Protein AF-A0A1E8PX04-F1 (afdb_monomer_lite)

pLDDT: mean 77.08, std 11.36, range [38.62, 92.81]

Sequence (151 aa):
MRYTFPHKPDLYEAVQIDSISLLQSLIEESSANENRTLQDVITTFVRALEERTNDRDAVKCLLTAVIENQRQPDLFPRSESVLRLLRTFTYQHSQDALMRSEIANVDALPVEALCFVLCVTSFYIASLDDPQAPGVGAALSKLLGGTLWSM

Structure (mmCIF, N/CA/C/O backbone):
data_AF-A0A1E8PX04-F1
#
_entry.id   AF-A0A1E8PX04-F1
#
loop_
_atom_site.group_PDB
_atom_site.id
_atom_site.type_symbol
_atom_site.label_atom_id
_atom_site.label_alt_id
_atom_site.label_comp_id
_atom_site.label_asym_id
_atom_site.label_entity_id
_atom_site.label_seq_id
_atom_site.pdbx_PDB_ins_code
_atom_site.Cartn_x
_atom_site.Cartn_y
_atom_site.Cartn_z
_atom_site.occupancy
_atom_site.B_iso_or_equiv
_atom_site.auth_seq_id
_atom_site.auth_comp_id
_atom_site.auth_asym_id
_atom_site.auth_atom_id
_atom_site.pdbx_PDB_model_num
ATOM 1 N N . MET A 1 1 ? 16.561 11.720 -18.648 1.00 38.62 1 MET A N 1
ATOM 2 C CA . MET A 1 1 ? 17.615 10.749 -19.023 1.00 38.62 1 MET A CA 1
ATOM 3 C C . MET A 1 1 ? 16.901 9.560 -19.664 1.00 38.62 1 MET A C 1
ATOM 5 O O . MET A 1 1 ? 15.947 9.093 -19.063 1.00 38.62 1 MET A O 1
ATOM 9 N N . ARG A 1 2 ? 17.216 9.150 -20.903 1.00 47.28 2 ARG A N 1
ATOM 10 C CA . ARG A 1 2 ? 16.554 7.989 -21.537 1.00 47.28 2 ARG A CA 1
ATOM 11 C C . ARG A 1 2 ? 17.321 6.724 -21.156 1.00 47.28 2 ARG A C 1
ATOM 13 O O . ARG A 1 2 ? 18.433 6.534 -21.639 1.00 47.28 2 ARG A O 1
ATOM 20 N N . TYR A 1 3 ? 16.743 5.895 -20.294 1.00 60.06 3 TYR A N 1
ATOM 21 C CA . TYR A 1 3 ? 17.284 4.571 -19.997 1.00 60.06 3 TYR A CA 1
ATOM 22 C C . TYR A 1 3 ? 17.048 3.647 -21.197 1.00 60.06 3 TYR A C 1
ATOM 24 O O . TYR A 1 3 ? 15.960 3.632 -21.770 1.00 60.06 3 TYR A O 1
ATOM 32 N N . THR A 1 4 ? 18.084 2.919 -21.611 1.00 70.50 4 THR A N 1
ATOM 33 C CA . THR A 1 4 ? 17.984 1.879 -22.643 1.00 70.50 4 THR A CA 1
ATOM 34 C C . THR A 1 4 ? 18.330 0.558 -21.979 1.00 70.50 4 THR A C 1
ATOM 36 O O . THR A 1 4 ? 19.446 0.402 -21.490 1.00 70.50 4 THR A O 1
ATOM 39 N N . PHE A 1 5 ? 17.371 -0.364 -21.941 1.00 76.31 5 PHE A N 1
ATOM 40 C CA . PHE A 1 5 ? 17.550 -1.682 -21.340 1.00 76.31 5 PHE A CA 1
ATOM 41 C C . PHE A 1 5 ? 17.860 -2.706 -22.437 1.00 76.31 5 PHE A C 1
ATOM 43 O O . PHE A 1 5 ? 17.124 -2.758 -23.428 1.00 76.31 5 PHE A O 1
ATOM 50 N N . PRO A 1 6 ? 18.942 -3.492 -22.305 1.00 74.94 6 PRO A N 1
ATOM 51 C CA . PRO A 1 6 ? 19.336 -4.454 -23.327 1.00 74.94 6 PRO A CA 1
ATOM 52 C C . PRO A 1 6 ? 18.343 -5.617 -23.423 1.00 74.94 6 PRO A C 1
ATOM 54 O O . PRO A 1 6 ? 18.072 -6.092 -24.531 1.00 74.94 6 PRO A O 1
ATOM 57 N N . HIS A 1 7 ? 17.745 -6.036 -22.303 1.00 80.69 7 HIS A N 1
ATOM 58 C CA . HIS A 1 7 ? 16.718 -7.067 -22.268 1.00 80.69 7 HIS A CA 1
ATOM 59 C C . HIS A 1 7 ? 15.500 -6.652 -21.433 1.00 80.69 7 HIS A C 1
ATOM 61 O O . HIS A 1 7 ? 15.553 -5.818 -20.533 1.00 80.69 7 HIS A O 1
ATOM 67 N N . LYS A 1 8 ? 14.356 -7.263 -21.755 1.00 78.50 8 LYS A N 1
ATOM 68 C CA . LYS A 1 8 ? 13.076 -7.017 -21.081 1.00 78.50 8 LYS A CA 1
ATOM 69 C C . LYS A 1 8 ? 13.106 -7.303 -19.561 1.00 78.50 8 LYS A C 1
ATOM 71 O O . LYS A 1 8 ? 12.493 -6.525 -18.837 1.00 78.50 8 LYS A O 1
ATOM 76 N N . PRO A 1 9 ? 13.802 -8.346 -19.059 1.00 79.75 9 PRO A N 1
ATOM 77 C CA . PRO A 1 9 ? 13.965 -8.554 -17.618 1.00 79.75 9 PRO A CA 1
ATOM 78 C C . PRO A 1 9 ? 14.670 -7.390 -16.910 1.00 79.75 9 PRO A C 1
ATOM 80 O O . PRO A 1 9 ? 14.213 -6.987 -15.849 1.00 79.75 9 PRO A O 1
ATOM 83 N N . ASP A 1 10 ? 15.690 -6.790 -17.531 1.00 79.94 10 ASP A N 1
ATOM 84 C CA . ASP A 1 10 ? 16.450 -5.675 -16.940 1.00 79.94 10 ASP A CA 1
ATOM 85 C C . ASP A 1 10 ? 15.571 -4.429 -16.745 1.00 79.94 10 ASP A C 1
ATOM 87 O O . ASP A 1 10 ? 15.688 -3.709 -15.755 1.00 79.94 10 ASP A O 1
ATOM 91 N N . LEU A 1 11 ? 14.649 -4.185 -17.685 1.00 80.62 11 LEU A N 1
ATOM 92 C CA . LEU A 1 11 ? 13.632 -3.141 -17.547 1.00 80.62 11 LEU A CA 1
ATOM 93 C C . LEU A 1 11 ? 12.721 -3.420 -16.347 1.00 80.62 11 LEU A C 1
ATOM 95 O O . LEU A 1 11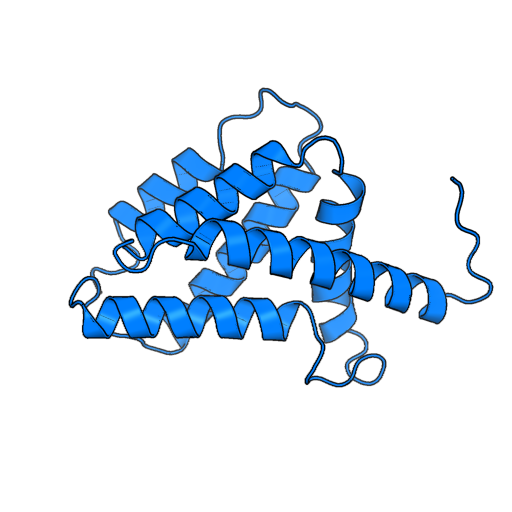 ? 12.421 -2.511 -15.580 1.00 80.62 11 LEU A O 1
ATOM 99 N N . TYR A 1 12 ? 12.254 -4.659 -16.196 1.00 77.94 12 TYR A N 1
ATOM 100 C CA . TYR A 1 12 ? 11.357 -5.018 -15.101 1.00 77.94 12 TYR A CA 1
ATOM 101 C C . TYR A 1 12 ? 12.038 -4.943 -13.741 1.00 77.94 12 TYR A C 1
ATOM 103 O O . TYR A 1 12 ? 11.410 -4.509 -12.779 1.00 77.94 12 TYR A O 1
ATOM 111 N N . GLU A 1 13 ? 13.314 -5.308 -13.667 1.00 79.38 13 GLU A N 1
ATOM 112 C CA . GLU A 1 13 ? 14.108 -5.162 -12.454 1.00 79.38 13 GLU A CA 1
ATOM 113 C C . GLU A 1 13 ? 14.263 -3.694 -12.055 1.00 79.38 13 GLU A C 1
ATOM 115 O O . GLU A 1 13 ? 13.976 -3.342 -10.912 1.00 79.38 13 GLU A O 1
ATOM 120 N N . ALA A 1 14 ? 14.596 -2.814 -13.002 1.00 79.81 14 ALA A N 1
ATOM 121 C CA . ALA A 1 14 ? 14.667 -1.378 -12.740 1.00 79.81 14 ALA A CA 1
ATOM 122 C C . ALA A 1 14 ? 13.314 -0.800 -12.289 1.00 79.81 14 ALA A C 1
ATOM 124 O O . ALA A 1 14 ? 13.239 -0.107 -11.278 1.00 79.81 14 ALA A O 1
ATOM 125 N N . VAL A 1 15 ? 12.226 -1.162 -12.981 1.00 80.44 15 VAL A N 1
ATOM 126 C CA . VAL A 1 15 ? 10.853 -0.779 -12.609 1.00 80.44 15 VAL A CA 1
ATOM 127 C C . VAL A 1 15 ? 10.515 -1.242 -11.191 1.00 80.44 15 VAL A C 1
ATOM 129 O O . VAL A 1 15 ? 9.885 -0.498 -10.439 1.00 80.44 15 VAL A O 1
ATOM 132 N N . GLN A 1 16 ? 10.929 -2.448 -10.803 1.00 80.06 16 GLN A N 1
ATOM 133 C CA . GLN A 1 16 ? 10.693 -2.986 -9.468 1.00 80.06 16 GLN A CA 1
ATOM 134 C C . GLN A 1 16 ? 11.488 -2.234 -8.399 1.00 80.06 16 GLN A C 1
ATOM 136 O O . GLN A 1 16 ? 10.910 -1.874 -7.376 1.00 80.06 16 GLN A O 1
ATOM 141 N N . ILE A 1 17 ? 12.771 -1.958 -8.638 1.00 82.44 17 ILE A N 1
ATOM 142 C CA . ILE A 1 17 ? 13.633 -1.204 -7.717 1.00 82.44 17 ILE A CA 1
ATOM 143 C C . ILE A 1 17 ? 13.068 0.199 -7.478 1.00 82.44 17 ILE A C 1
ATOM 145 O O . ILE A 1 17 ? 12.876 0.593 -6.325 1.00 82.44 17 ILE A O 1
ATOM 149 N N . ASP A 1 18 ? 12.724 0.917 -8.547 1.00 83.12 18 ASP A N 1
ATOM 150 C CA . ASP A 1 18 ? 12.163 2.267 -8.451 1.00 83.12 18 ASP A CA 1
ATOM 151 C C . ASP A 1 18 ? 10.814 2.255 -7.714 1.00 83.12 18 ASP A C 1
ATOM 153 O O . ASP A 1 18 ? 10.559 3.083 -6.837 1.00 83.12 18 ASP A O 1
ATOM 157 N N . SER A 1 19 ? 9.972 1.254 -7.995 1.00 83.94 19 SER A N 1
ATOM 158 C CA . SER A 1 19 ? 8.682 1.071 -7.319 1.00 83.94 19 SER A CA 1
ATOM 159 C C . SER A 1 19 ? 8.838 0.762 -5.829 1.00 83.94 19 SER A C 1
ATOM 161 O O . SER A 1 19 ? 8.064 1.262 -5.014 1.00 83.94 19 SER A O 1
ATOM 163 N N . ILE A 1 20 ? 9.828 -0.055 -5.453 1.00 86.94 20 ILE A N 1
ATOM 164 C CA . ILE A 1 20 ? 10.138 -0.351 -4.049 1.00 86.94 20 ILE A CA 1
ATOM 165 C C . ILE A 1 20 ? 10.614 0.917 -3.348 1.00 86.94 20 ILE A C 1
ATOM 167 O O . ILE A 1 20 ? 10.119 1.214 -2.265 1.00 86.94 20 ILE A O 1
ATOM 171 N N . SER A 1 21 ? 11.516 1.683 -3.967 1.00 86.94 21 SER A N 1
ATOM 172 C CA . SER A 1 21 ? 12.032 2.930 -3.394 1.00 86.94 21 SER A CA 1
ATOM 173 C C . SER A 1 21 ? 10.918 3.958 -3.169 1.00 86.94 21 SER A C 1
ATOM 175 O O . SER A 1 21 ? 10.800 4.525 -2.079 1.00 86.94 21 SER A O 1
ATOM 177 N N . LEU A 1 22 ? 10.040 4.138 -4.162 1.00 86.25 22 LEU A N 1
ATOM 178 C CA . LEU A 1 22 ? 8.850 4.975 -4.033 1.00 86.25 22 LEU A CA 1
ATOM 179 C C . LEU A 1 22 ? 7.969 4.499 -2.872 1.00 86.25 22 LEU A C 1
ATOM 181 O O . LEU A 1 22 ? 7.614 5.295 -2.002 1.00 86.25 22 LEU A O 1
ATOM 185 N N . LEU A 1 23 ? 7.642 3.205 -2.837 1.00 87.81 23 LEU A N 1
ATOM 186 C CA . LEU A 1 23 ? 6.752 2.645 -1.827 1.00 87.81 23 LEU A CA 1
ATOM 187 C C . LEU A 1 23 ? 7.335 2.754 -0.413 1.00 87.81 23 LEU A C 1
ATOM 189 O O . LEU A 1 23 ? 6.611 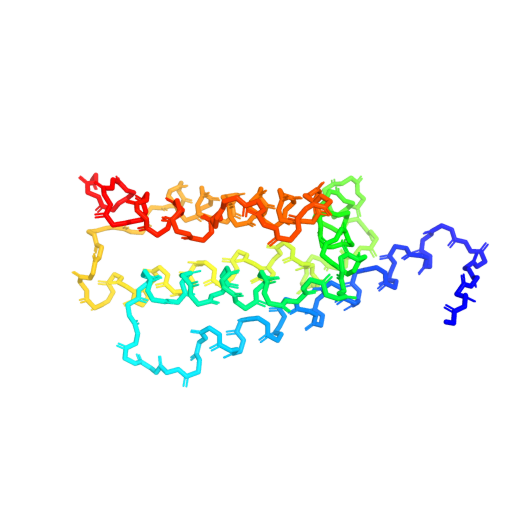3.120 0.507 1.00 87.81 23 LEU A O 1
ATOM 193 N N . GLN A 1 24 ? 8.631 2.496 -0.236 1.00 90.94 24 GLN A N 1
ATOM 194 C CA . GLN A 1 24 ? 9.328 2.673 1.041 1.00 90.94 24 GLN A CA 1
ATOM 195 C C . GLN A 1 24 ? 9.217 4.111 1.539 1.00 90.94 24 GLN A C 1
ATOM 197 O O . GLN A 1 24 ? 8.888 4.329 2.700 1.00 90.94 24 GLN A O 1
ATOM 202 N N . SER A 1 25 ? 9.417 5.084 0.652 1.00 91.44 25 SER A N 1
ATOM 203 C CA . SER A 1 25 ? 9.330 6.493 1.017 1.00 91.44 25 SER A CA 1
ATOM 204 C C . SER A 1 25 ? 7.907 6.915 1.413 1.00 91.44 25 SER A C 1
ATOM 206 O O . SER A 1 25 ? 7.734 7.650 2.382 1.00 91.44 25 SER A O 1
ATOM 208 N N . LEU A 1 26 ? 6.880 6.404 0.724 1.00 90.38 26 LEU A N 1
ATOM 209 C CA . LEU A 1 26 ? 5.476 6.633 1.095 1.00 90.38 26 LEU A CA 1
ATOM 210 C C . LEU A 1 26 ? 5.122 5.982 2.442 1.00 90.38 26 LEU A C 1
ATOM 212 O O . LEU A 1 26 ? 4.394 6.562 3.252 1.00 90.38 26 LEU A O 1
ATOM 216 N N . ILE A 1 27 ? 5.634 4.774 2.695 1.00 92.31 27 ILE A N 1
ATOM 217 C CA . ILE A 1 27 ? 5.454 4.066 3.968 1.00 92.31 27 ILE A CA 1
ATOM 218 C C . ILE A 1 27 ? 6.115 4.845 5.105 1.00 92.31 27 ILE A C 1
ATOM 220 O O . ILE A 1 27 ? 5.485 5.049 6.139 1.00 92.31 27 ILE A O 1
ATOM 224 N N . GLU A 1 28 ? 7.349 5.305 4.915 1.00 92.81 28 GLU A N 1
ATOM 225 C CA . GLU A 1 28 ? 8.086 6.083 5.911 1.00 92.81 28 GLU A CA 1
ATOM 226 C C . GLU A 1 28 ? 7.335 7.369 6.273 1.00 92.81 28 GLU A C 1
ATOM 228 O O . GLU A 1 28 ? 7.072 7.623 7.447 1.00 92.81 28 GLU A O 1
ATOM 233 N N . GLU A 1 29 ? 6.890 8.132 5.272 1.00 92.44 29 GLU A N 1
ATOM 234 C CA . GLU A 1 29 ? 6.142 9.372 5.488 1.00 92.44 29 GLU A CA 1
ATOM 235 C C . GLU A 1 29 ? 4.806 9.133 6.210 1.00 92.44 29 GLU A C 1
ATOM 237 O O . GLU A 1 29 ? 4.454 9.839 7.161 1.00 92.44 29 GLU A O 1
ATOM 242 N N . SER A 1 30 ? 4.056 8.114 5.786 1.00 91.75 30 SER A N 1
ATOM 243 C CA . SER A 1 30 ? 2.757 7.790 6.386 1.00 91.75 30 SER A CA 1
ATOM 244 C C . SER A 1 30 ? 2.871 7.231 7.808 1.00 91.75 30 SER A C 1
ATOM 246 O O . SER A 1 30 ? 1.961 7.460 8.613 1.00 91.75 30 SER A O 1
ATOM 248 N N . SER A 1 31 ? 3.999 6.588 8.132 1.00 90.56 31 SER A N 1
ATOM 249 C CA . SER A 1 31 ? 4.266 5.920 9.416 1.00 90.56 31 SER A CA 1
ATOM 250 C C . SER A 1 31 ? 5.099 6.757 10.396 1.00 90.56 31 SER A C 1
ATOM 252 O O . SER A 1 31 ? 5.356 6.306 11.507 1.00 90.56 31 SER A O 1
ATOM 254 N N . ALA A 1 32 ? 5.504 7.979 10.033 1.00 88.69 32 ALA A N 1
ATOM 255 C CA . ALA A 1 32 ? 6.436 8.800 10.815 1.00 88.69 32 ALA A CA 1
ATOM 256 C C . ALA A 1 32 ? 5.960 9.187 12.235 1.00 88.69 32 ALA A C 1
ATOM 258 O O . ALA A 1 32 ? 6.754 9.679 13.032 1.00 88.69 32 ALA A O 1
ATOM 259 N N . ASN A 1 33 ? 4.674 9.011 12.561 1.00 82.31 33 ASN A N 1
ATOM 260 C CA . ASN A 1 33 ? 4.107 9.340 13.872 1.00 82.31 33 ASN A CA 1
ATOM 261 C C . ASN A 1 33 ? 3.442 8.115 14.512 1.00 82.31 33 ASN A C 1
ATOM 263 O O . ASN A 1 33 ? 2.442 7.616 13.997 1.00 82.31 33 ASN A O 1
ATOM 267 N N . GLU A 1 34 ? 3.926 7.718 15.690 1.00 73.69 34 GLU A N 1
ATOM 268 C CA . GLU A 1 34 ? 3.491 6.509 16.412 1.00 73.69 34 GLU A CA 1
ATOM 269 C C . GLU A 1 34 ? 2.024 6.552 16.893 1.00 73.69 34 GLU A C 1
ATOM 271 O O . GLU A 1 34 ? 1.392 5.512 17.054 1.00 73.69 34 GLU A O 1
ATOM 276 N N . ASN A 1 35 ? 1.437 7.742 17.068 1.00 77.44 35 ASN A N 1
ATOM 277 C CA . ASN A 1 35 ? 0.067 7.920 17.585 1.00 77.44 35 ASN A CA 1
ATOM 278 C C . ASN A 1 35 ? -1.009 8.088 16.496 1.00 77.44 35 ASN A C 1
ATOM 280 O O . ASN A 1 35 ? -2.100 8.582 16.779 1.00 77.44 35 ASN A O 1
ATOM 284 N N . ARG A 1 36 ? -0.710 7.740 15.243 1.00 84.88 36 ARG A N 1
ATOM 285 C CA . ARG A 1 36 ? -1.670 7.858 14.137 1.00 84.88 36 ARG A CA 1
ATOM 286 C C . ARG A 1 36 ? -2.634 6.691 14.083 1.00 84.88 36 ARG A C 1
ATOM 288 O O . ARG A 1 36 ? -2.197 5.548 14.181 1.00 84.88 36 ARG A O 1
ATOM 295 N N . THR A 1 37 ? -3.906 6.989 13.827 1.00 89.31 37 THR A N 1
ATOM 296 C CA . THR A 1 37 ? -4.896 5.955 13.517 1.00 89.31 37 THR A CA 1
ATOM 297 C C . THR A 1 37 ? -4.599 5.307 12.165 1.00 89.31 37 THR A C 1
ATOM 299 O O . THR A 1 37 ? -3.921 5.892 11.314 1.00 89.31 37 THR A O 1
ATOM 302 N N . LEU A 1 38 ? -5.150 4.122 11.913 1.00 88.56 38 LEU A N 1
ATOM 303 C CA . LEU A 1 38 ? -5.079 3.474 10.603 1.00 88.56 38 LEU A CA 1
ATOM 304 C C . LEU A 1 38 ? -5.621 4.380 9.496 1.00 88.56 38 LEU A C 1
ATOM 306 O O . LEU A 1 38 ? -5.048 4.461 8.410 1.00 88.56 38 LEU A O 1
ATOM 310 N N . GLN A 1 39 ? -6.694 5.121 9.781 1.00 86.81 39 GLN A N 1
ATOM 311 C CA . GLN A 1 39 ? -7.239 6.097 8.845 1.00 86.81 39 GLN A CA 1
ATOM 312 C C . GLN A 1 39 ? -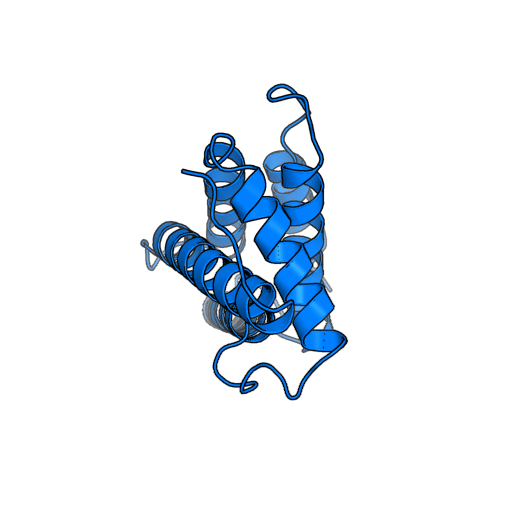6.226 7.208 8.526 1.00 86.81 39 GLN A C 1
ATOM 314 O O . GLN A 1 39 ? -6.091 7.573 7.356 1.00 86.81 39 GLN A O 1
ATOM 319 N N . ASP A 1 40 ? -5.496 7.721 9.520 1.00 89.06 40 ASP A N 1
ATOM 320 C CA . ASP A 1 40 ? -4.479 8.763 9.320 1.00 89.06 40 ASP A CA 1
ATOM 321 C C . ASP A 1 40 ? -3.304 8.263 8.481 1.00 89.06 40 ASP A C 1
ATOM 323 O O . ASP A 1 40 ? -2.836 8.972 7.583 1.00 89.06 40 ASP A O 1
ATOM 327 N N . VAL A 1 41 ? -2.839 7.040 8.757 1.00 91.69 41 VAL A N 1
ATOM 328 C CA . VAL A 1 41 ? -1.758 6.388 8.008 1.00 91.69 41 VAL A CA 1
ATOM 329 C C . VAL A 1 41 ? -2.157 6.255 6.542 1.00 91.69 41 VAL A C 1
ATOM 331 O O . VAL A 1 41 ? -1.456 6.763 5.666 1.00 91.69 41 VAL A O 1
ATOM 334 N N . ILE A 1 42 ? -3.318 5.657 6.261 1.00 89.50 42 ILE A N 1
ATOM 335 C CA . ILE A 1 42 ? -3.769 5.438 4.883 1.00 89.50 42 ILE A CA 1
ATOM 336 C C . ILE A 1 42 ? -4.078 6.757 4.163 1.00 89.50 42 ILE A C 1
ATOM 338 O O . ILE A 1 42 ? -3.706 6.931 3.002 1.00 89.50 42 ILE A O 1
ATOM 342 N N . THR A 1 43 ? -4.711 7.718 4.842 1.00 86.88 43 THR A N 1
ATOM 343 C CA . THR A 1 43 ? -5.006 9.030 4.245 1.00 86.88 43 THR A CA 1
ATOM 344 C C . THR A 1 43 ? -3.714 9.781 3.916 1.00 86.88 43 THR A C 1
ATOM 346 O O . THR A 1 43 ? -3.608 10.379 2.846 1.00 86.88 43 THR A O 1
ATOM 349 N N . THR A 1 44 ? -2.702 9.714 4.788 1.00 90.00 44 THR A N 1
ATOM 350 C CA . THR A 1 44 ? -1.393 10.330 4.518 1.00 90.00 44 THR A CA 1
ATOM 351 C C . THR A 1 44 ? -0.676 9.633 3.376 1.00 90.00 44 THR A C 1
ATOM 353 O O . THR A 1 44 ? -0.143 10.318 2.513 1.00 90.00 44 THR A O 1
ATOM 356 N N . PHE A 1 45 ? -0.694 8.299 3.340 1.00 89.75 45 PHE A N 1
ATOM 357 C CA . PHE A 1 45 ? -0.095 7.525 2.255 1.00 89.75 45 PHE A CA 1
ATOM 358 C C . PHE A 1 45 ? -0.640 7.966 0.892 1.00 89.75 45 PHE A C 1
ATOM 360 O O . PHE A 1 45 ? 0.126 8.258 -0.024 1.00 89.75 45 PHE A O 1
ATOM 367 N N . VAL A 1 46 ? -1.968 8.061 0.760 1.00 85.69 46 VAL A N 1
ATOM 368 C CA . VAL A 1 46 ? -2.591 8.456 -0.509 1.00 85.69 46 VAL A CA 1
ATOM 369 C C . VAL A 1 46 ? -2.329 9.919 -0.839 1.00 85.69 46 VAL A C 1
ATOM 371 O O . VAL A 1 46 ? -2.043 10.222 -1.991 1.00 85.69 46 VAL A O 1
ATOM 374 N N . ARG A 1 47 ? -2.347 10.821 0.147 1.00 86.00 47 ARG A N 1
ATOM 375 C CA . ARG A 1 47 ? -1.998 12.227 -0.085 1.00 86.00 47 ARG A CA 1
ATOM 376 C C . ARG A 1 47 ? -0.552 12.380 -0.567 1.00 86.00 47 ARG A C 1
ATOM 378 O O . ARG A 1 47 ? -0.314 13.067 -1.551 1.00 86.00 47 ARG A O 1
ATOM 385 N N . ALA A 1 48 ? 0.397 11.707 0.082 1.00 86.56 48 ALA A N 1
ATOM 386 C CA . ALA A 1 48 ? 1.803 11.716 -0.320 1.00 86.56 48 ALA A CA 1
ATOM 387 C C . ALA A 1 48 ? 1.980 11.180 -1.750 1.00 86.56 48 ALA A C 1
ATOM 389 O O . ALA A 1 48 ? 2.777 11.696 -2.531 1.00 86.56 48 ALA A O 1
ATOM 390 N N . LEU A 1 49 ? 1.189 10.170 -2.121 1.00 83.94 49 LEU A N 1
ATOM 391 C CA . LEU A 1 49 ? 1.157 9.639 -3.478 1.00 83.94 49 LEU A CA 1
ATOM 392 C C . LEU A 1 49 ? 0.575 10.639 -4.493 1.00 83.94 49 LEU A C 1
ATOM 394 O O . LEU A 1 49 ? 1.131 10.785 -5.580 1.00 83.94 49 LEU A O 1
ATOM 398 N N . GLU A 1 50 ? -0.506 11.341 -4.147 1.00 80.38 50 GLU A N 1
ATOM 399 C CA . GLU A 1 50 ? -1.082 12.423 -4.962 1.00 80.38 50 GLU A CA 1
ATOM 400 C C . GLU A 1 50 ? -0.090 13.590 -5.134 1.00 80.38 50 GLU A C 1
ATOM 402 O O . GLU A 1 50 ? 0.008 14.162 -6.213 1.00 80.38 50 GLU A O 1
ATOM 407 N N . GLU A 1 51 ? 0.711 13.912 -4.117 1.00 80.88 51 GLU A N 1
ATOM 408 C CA . GLU A 1 51 ? 1.738 14.964 -4.183 1.00 80.88 51 GLU A CA 1
ATOM 409 C C . GLU A 1 51 ? 2.935 14.580 -5.077 1.00 80.88 51 GLU A C 1
ATOM 411 O O . GLU A 1 51 ? 3.639 15.448 -5.603 1.00 80.88 51 GLU A O 1
ATOM 416 N N . ARG A 1 52 ? 3.139 13.281 -5.341 1.00 78.25 52 ARG A N 1
ATOM 417 C CA . ARG A 1 52 ? 4.190 12.765 -6.239 1.00 78.25 52 ARG A CA 1
ATOM 418 C C . ARG A 1 52 ? 3.837 12.880 -7.726 1.00 78.25 52 ARG A C 1
ATOM 420 O O . ARG A 1 52 ? 4.499 12.265 -8.554 1.00 78.25 52 ARG A O 1
ATOM 427 N N . THR A 1 53 ? 2.859 13.704 -8.113 1.00 58.62 53 THR A N 1
ATOM 428 C CA . THR A 1 53 ? 2.391 13.871 -9.507 1.00 58.62 53 THR A CA 1
ATOM 429 C C . THR A 1 53 ? 3.460 14.246 -10.540 1.00 58.62 53 THR A C 1
ATOM 431 O O . THR A 1 53 ? 3.237 14.034 -11.730 1.00 58.62 53 THR A O 1
ATOM 434 N N . ASN A 1 54 ? 4.625 14.764 -10.135 1.00 56.06 54 ASN A N 1
ATOM 435 C CA . ASN A 1 54 ? 5.750 14.978 -11.059 1.00 56.06 54 ASN A CA 1
ATOM 436 C C . ASN A 1 54 ? 6.476 13.679 -11.456 1.00 56.06 54 ASN A C 1
ATOM 438 O O . ASN A 1 54 ? 7.278 13.697 -12.384 1.00 56.06 54 ASN A O 1
ATOM 442 N N . ASP A 1 55 ? 6.168 12.566 -10.789 1.00 63.50 55 ASP A N 1
ATOM 443 C CA . ASP A 1 55 ? 6.714 11.232 -11.027 1.00 63.50 55 ASP A CA 1
ATOM 444 C C . ASP A 1 55 ? 5.592 10.229 -11.369 1.00 63.50 55 ASP A C 1
ATOM 446 O O . ASP A 1 55 ? 5.514 9.108 -10.863 1.00 63.50 55 ASP A O 1
ATOM 450 N N . ARG A 1 56 ? 4.659 10.658 -12.237 1.00 64.88 56 ARG A N 1
ATOM 451 C CA . ARG A 1 56 ? 3.568 9.807 -12.759 1.00 64.88 56 ARG A CA 1
ATOM 452 C C . ARG A 1 56 ? 4.087 8.499 -13.356 1.00 64.88 56 ARG A C 1
ATOM 454 O O . ARG A 1 56 ? 3.380 7.494 -13.310 1.00 64.88 56 ARG A O 1
ATOM 461 N N . ASP A 1 57 ? 5.299 8.510 -13.902 1.00 67.38 57 ASP A N 1
ATOM 462 C CA . ASP A 1 57 ? 5.934 7.320 -14.455 1.00 67.38 57 ASP A CA 1
ATOM 463 C C . ASP A 1 57 ? 6.318 6.329 -13.346 1.00 67.38 57 ASP A C 1
ATOM 465 O O . ASP A 1 57 ? 5.972 5.155 -13.475 1.00 67.38 57 ASP A O 1
ATOM 469 N N . ALA A 1 58 ? 6.887 6.765 -12.212 1.00 66.94 58 ALA A N 1
ATOM 470 C CA . ALA A 1 58 ? 7.132 5.866 -11.078 1.00 66.94 58 ALA A CA 1
ATOM 471 C C . ALA A 1 58 ? 5.838 5.301 -10.467 1.00 66.94 58 ALA A C 1
ATOM 473 O O . ALA A 1 58 ? 5.787 4.129 -10.087 1.00 66.94 58 ALA A O 1
ATOM 474 N N . VAL A 1 59 ? 4.749 6.078 -10.426 1.00 68.44 59 VAL A N 1
ATOM 475 C CA . VAL A 1 59 ? 3.451 5.563 -9.947 1.00 68.44 59 VAL A CA 1
ATOM 476 C C . VAL A 1 59 ? 2.876 4.508 -10.910 1.00 68.44 59 VAL A C 1
ATOM 478 O O . VAL A 1 59 ? 2.336 3.491 -10.470 1.00 68.44 59 VAL A O 1
ATOM 481 N N . LYS A 1 60 ? 3.037 4.681 -12.230 1.00 70.31 60 LYS A N 1
ATOM 482 C CA . LYS A 1 60 ? 2.670 3.661 -13.237 1.00 70.31 60 LYS A CA 1
ATOM 483 C C . LYS A 1 60 ? 3.558 2.412 -13.145 1.00 70.31 60 LYS A C 1
ATOM 485 O O . LYS A 1 60 ? 3.075 1.289 -13.338 1.00 70.31 60 LYS A O 1
ATOM 490 N N . CYS A 1 61 ? 4.837 2.595 -12.821 1.00 70.25 61 CYS A N 1
ATOM 491 C CA . CYS A 1 61 ? 5.785 1.516 -12.555 1.00 70.25 61 CYS A CA 1
ATOM 492 C C . CYS A 1 61 ? 5.336 0.647 -11.373 1.00 70.25 61 CYS A C 1
ATOM 494 O O . CYS A 1 61 ? 5.408 -0.576 -11.478 1.00 70.25 61 CYS A O 1
ATOM 496 N N . LEU A 1 62 ? 4.757 1.242 -10.322 1.00 71.75 62 LEU A N 1
ATOM 497 C CA . LEU A 1 62 ? 4.273 0.516 -9.143 1.00 71.75 62 LEU A CA 1
ATOM 498 C C . LEU A 1 62 ? 3.218 -0.547 -9.492 1.00 71.75 62 LEU A C 1
ATOM 500 O O . LEU A 1 62 ? 3.331 -1.698 -9.065 1.00 71.75 62 LEU A O 1
ATOM 504 N N . LEU A 1 63 ? 2.217 -0.202 -10.315 1.00 73.06 63 LEU A N 1
ATOM 505 C CA . LEU A 1 63 ? 1.225 -1.183 -10.772 1.00 73.06 63 LEU A CA 1
ATOM 506 C C . LEU A 1 63 ? 1.871 -2.252 -11.657 1.00 73.06 63 LEU A C 1
ATOM 508 O O . LEU A 1 63 ? 1.573 -3.439 -11.510 1.00 73.06 63 LEU A O 1
ATOM 512 N N . THR A 1 64 ? 2.739 -1.832 -12.577 1.00 73.12 64 THR A N 1
ATOM 513 C CA . THR A 1 64 ? 3.446 -2.757 -13.469 1.00 73.12 64 THR A CA 1
ATOM 514 C C . THR A 1 64 ? 4.225 -3.780 -12.646 1.00 73.12 64 THR A C 1
ATOM 516 O O . THR A 1 64 ? 4.086 -4.975 -12.879 1.00 73.12 64 THR A O 1
ATOM 519 N N . ALA A 1 65 ? 4.936 -3.348 -11.604 1.00 74.50 65 ALA A N 1
ATOM 520 C CA . ALA A 1 65 ? 5.644 -4.232 -10.688 1.00 74.50 65 ALA A CA 1
ATOM 521 C C . ALA A 1 65 ? 4.699 -5.183 -9.931 1.00 74.50 65 ALA A C 1
ATOM 523 O O . ALA A 1 65 ? 5.031 -6.352 -9.740 1.00 74.50 65 ALA A O 1
ATOM 524 N N . VAL A 1 66 ? 3.508 -4.737 -9.514 1.00 75.44 66 VAL A N 1
ATOM 525 C CA . VAL A 1 66 ? 2.508 -5.616 -8.872 1.00 75.44 66 VAL A CA 1
ATOM 526 C C . VAL A 1 66 ? 2.001 -6.694 -9.837 1.00 75.44 66 VAL A C 1
ATOM 528 O O . VAL A 1 66 ? 1.952 -7.867 -9.463 1.00 75.44 66 VAL A O 1
ATOM 531 N N . ILE A 1 67 ? 1.657 -6.325 -11.074 1.00 76.31 67 ILE A N 1
ATOM 532 C CA . ILE A 1 67 ? 1.158 -7.260 -12.097 1.00 76.31 67 ILE A CA 1
ATOM 533 C C . ILE A 1 67 ? 2.258 -8.240 -12.517 1.00 76.31 67 ILE A C 1
ATOM 535 O O . ILE A 1 67 ? 2.022 -9.447 -12.593 1.00 76.31 67 ILE A O 1
ATOM 539 N N . GLU A 1 68 ? 3.470 -7.747 -12.765 1.00 75.50 68 GLU A N 1
ATOM 540 C CA . GLU A 1 68 ? 4.582 -8.582 -13.220 1.00 75.50 68 GLU A CA 1
ATOM 541 C C . GLU A 1 68 ? 5.076 -9.527 -12.112 1.00 75.50 68 GLU A C 1
ATOM 543 O O . GLU A 1 68 ? 5.386 -10.680 -12.408 1.00 75.50 68 GLU A O 1
ATOM 548 N N . ASN A 1 69 ? 5.010 -9.136 -10.829 1.00 73.25 69 ASN A N 1
ATOM 549 C CA . ASN A 1 69 ? 5.250 -10.059 -9.706 1.00 73.25 69 ASN A CA 1
ATOM 550 C C . ASN A 1 69 ? 4.272 -11.249 -9.691 1.00 73.25 69 ASN A C 1
ATOM 552 O O . ASN A 1 69 ? 4.631 -12.335 -9.234 1.00 73.25 69 ASN A O 1
ATOM 556 N N . GLN A 1 70 ? 3.036 -11.072 -10.174 1.00 74.19 70 GLN A N 1
ATOM 557 C CA . GLN A 1 70 ? 2.090 -12.184 -10.323 1.00 74.19 70 GLN A CA 1
ATOM 558 C C . GLN A 1 70 ? 2.363 -13.010 -11.582 1.00 74.19 70 GLN A C 1
ATOM 560 O O . GLN A 1 70 ? 2.222 -14.232 -11.561 1.00 74.19 70 GLN A O 1
ATOM 565 N N . ARG A 1 71 ? 2.739 -12.350 -12.683 1.00 78.31 71 ARG A N 1
ATOM 566 C CA . ARG A 1 71 ? 2.961 -12.996 -13.981 1.00 78.31 71 ARG A CA 1
ATOM 567 C C . ARG A 1 71 ? 4.242 -13.826 -14.015 1.00 78.31 71 ARG A C 1
ATOM 569 O O . ARG A 1 71 ? 4.274 -14.867 -14.669 1.00 78.31 71 ARG A O 1
ATOM 576 N N . GLN A 1 72 ? 5.293 -13.354 -13.356 1.00 74.44 72 GLN A N 1
ATOM 577 C CA . GLN A 1 72 ? 6.625 -13.949 -13.384 1.00 74.44 72 GLN A CA 1
ATOM 578 C C . GLN A 1 72 ? 7.194 -14.032 -11.959 1.00 74.44 72 GLN A C 1
ATOM 580 O O . GLN A 1 72 ? 8.132 -13.312 -11.621 1.00 74.44 72 GLN A O 1
ATOM 585 N N . PRO A 1 73 ? 6.647 -14.920 -11.109 1.00 68.62 73 PRO A N 1
ATOM 586 C CA . PRO A 1 73 ? 7.028 -15.012 -9.699 1.00 68.62 73 PRO A CA 1
ATOM 587 C C . PRO A 1 73 ? 8.488 -15.441 -9.473 1.00 68.62 73 PRO A C 1
ATOM 589 O O . PRO A 1 73 ? 8.983 -15.291 -8.361 1.00 68.62 73 PRO A O 1
ATOM 592 N N . ASP A 1 74 ? 9.158 -15.969 -10.502 1.00 70.75 74 ASP A N 1
ATOM 593 C CA . ASP A 1 74 ? 10.559 -16.406 -10.452 1.00 70.75 74 ASP A CA 1
ATOM 594 C C . ASP A 1 74 ? 11.555 -15.277 -10.767 1.00 70.75 74 ASP A C 1
ATOM 596 O O . ASP A 1 74 ? 12.737 -15.410 -10.460 1.00 70.75 74 ASP A O 1
ATOM 600 N N . LEU A 1 75 ? 11.101 -14.172 -11.381 1.00 65.38 75 LEU A N 1
ATOM 601 C CA . LEU A 1 75 ? 11.970 -13.030 -11.704 1.00 65.38 75 LEU A CA 1
ATOM 602 C C . LEU A 1 75 ? 12.376 -12.238 -10.463 1.00 65.38 75 LEU A C 1
ATOM 604 O O . LEU A 1 75 ? 13.419 -11.594 -10.466 1.00 65.38 75 LEU A O 1
ATOM 608 N N . PHE A 1 76 ? 11.569 -12.302 -9.406 1.00 64.56 76 PHE A N 1
ATOM 609 C CA . PHE A 1 76 ? 11.811 -11.565 -8.179 1.00 64.56 76 PHE A CA 1
ATOM 610 C C . PHE A 1 76 ? 11.717 -12.509 -6.991 1.00 64.56 76 PHE A C 1
ATOM 612 O O . PHE A 1 76 ? 10.679 -13.156 -6.805 1.00 64.56 76 PHE A O 1
ATOM 619 N N . PRO A 1 77 ? 12.754 -12.583 -6.138 1.00 63.88 77 PRO A N 1
ATOM 620 C CA . PRO A 1 77 ? 12.634 -13.261 -4.862 1.00 63.88 77 PRO A CA 1
ATOM 621 C C . PRO A 1 77 ? 11.399 -12.713 -4.154 1.00 63.88 77 PRO A C 1
ATOM 623 O O . PRO A 1 77 ? 11.273 -11.504 -3.957 1.00 63.88 77 PRO A O 1
ATOM 626 N N . ARG A 1 78 ? 10.463 -13.587 -3.758 1.00 58.41 78 ARG A N 1
ATOM 627 C CA . ARG A 1 78 ? 9.209 -13.142 -3.125 1.00 58.41 78 ARG A CA 1
ATOM 628 C C . ARG A 1 78 ? 9.456 -12.181 -1.957 1.00 58.41 78 ARG A C 1
ATOM 630 O O . ARG A 1 78 ? 8.565 -11.382 -1.675 1.00 58.41 78 ARG A O 1
ATOM 637 N N . SER A 1 79 ? 10.608 -12.292 -1.281 1.00 53.97 79 SER A N 1
ATOM 638 C CA . SER A 1 79 ? 11.085 -11.442 -0.181 1.00 53.97 79 SER A CA 1
ATOM 639 C C . SER A 1 79 ? 11.247 -9.962 -0.535 1.00 53.97 79 SER A C 1
ATOM 641 O O . SER A 1 79 ? 11.143 -9.144 0.370 1.00 53.97 79 SER A O 1
ATOM 643 N N . GLU A 1 80 ? 11.420 -9.618 -1.810 1.00 68.00 80 GLU A N 1
ATOM 644 C CA . GLU A 1 80 ? 11.762 -8.268 -2.286 1.00 68.00 80 GLU A CA 1
ATOM 645 C C . GLU A 1 80 ? 10.758 -7.773 -3.342 1.00 68.00 80 GLU A C 1
ATOM 647 O O . GLU A 1 80 ? 11.100 -7.097 -4.307 1.00 68.00 80 GLU A O 1
ATOM 652 N N . SER A 1 81 ? 9.484 -8.145 -3.193 1.00 77.31 81 SER A N 1
ATOM 653 C CA . SER A 1 81 ? 8.422 -7.688 -4.096 1.00 77.31 81 SER A CA 1
ATOM 654 C C . SER A 1 81 ? 7.664 -6.486 -3.544 1.00 77.31 81 SER A C 1
ATOM 656 O O . SER A 1 81 ? 7.341 -6.436 -2.355 1.00 77.31 81 SER A O 1
ATOM 658 N N . VAL A 1 82 ? 7.296 -5.557 -4.435 1.00 82.00 82 VAL A N 1
ATOM 659 C CA . VAL A 1 82 ? 6.415 -4.408 -4.140 1.00 82.00 82 VAL A CA 1
ATOM 660 C C . VAL A 1 82 ? 5.136 -4.874 -3.445 1.00 82.00 82 VAL A C 1
ATOM 662 O O . VAL A 1 82 ? 4.725 -4.311 -2.433 1.00 82.00 82 VAL A O 1
ATOM 665 N N . LEU A 1 83 ? 4.541 -5.964 -3.941 1.00 82.69 83 LEU A N 1
ATOM 666 C CA . LEU A 1 83 ? 3.320 -6.528 -3.375 1.00 82.69 83 LEU A CA 1
ATOM 667 C C . LEU A 1 83 ? 3.530 -7.074 -1.956 1.00 82.69 83 LEU A C 1
ATOM 669 O O . LEU A 1 83 ? 2.653 -6.914 -1.111 1.00 82.69 83 LEU A O 1
ATOM 673 N N . ARG A 1 84 ? 4.681 -7.699 -1.660 1.00 84.75 84 ARG A N 1
ATOM 674 C CA . ARG A 1 84 ? 4.996 -8.106 -0.283 1.00 84.75 84 ARG A CA 1
ATOM 675 C C . ARG A 1 84 ? 5.139 -6.886 0.618 1.00 84.75 84 ARG A C 1
ATOM 677 O O . ARG A 1 84 ? 4.568 -6.902 1.699 1.00 84.75 84 ARG A O 1
ATOM 684 N N . LEU A 1 85 ? 5.877 -5.860 0.190 1.00 88.38 85 LEU A N 1
ATOM 685 C CA . LEU A 1 85 ? 6.083 -4.654 0.993 1.00 88.38 85 LEU A CA 1
ATOM 686 C C . LEU A 1 85 ? 4.741 -3.991 1.338 1.00 88.38 85 LEU A C 1
ATOM 688 O O . LEU A 1 85 ? 4.489 -3.688 2.501 1.00 88.38 85 LEU A O 1
ATOM 692 N N . LEU A 1 86 ? 3.849 -3.864 0.350 1.00 88.06 86 LEU A N 1
ATOM 693 C CA . LEU A 1 86 ? 2.519 -3.294 0.548 1.00 88.06 86 LEU A CA 1
ATOM 694 C C . LEU A 1 86 ? 1.648 -4.155 1.474 1.00 88.06 86 LEU A C 1
ATOM 696 O O . LEU A 1 86 ? 0.989 -3.610 2.354 1.00 88.06 86 LEU A O 1
ATOM 700 N N . ARG A 1 87 ? 1.674 -5.488 1.326 1.00 89.06 87 ARG A N 1
ATOM 701 C CA . ARG A 1 87 ? 0.963 -6.409 2.230 1.00 89.06 87 ARG A CA 1
ATOM 702 C C . ARG A 1 87 ? 1.462 -6.304 3.664 1.00 89.06 87 ARG A C 1
ATOM 704 O O . ARG A 1 87 ? 0.650 -6.222 4.581 1.00 89.06 87 ARG A O 1
ATOM 711 N N . THR A 1 88 ? 2.781 -6.300 3.853 1.00 91.31 88 THR A N 1
ATOM 712 C CA . THR A 1 88 ? 3.406 -6.145 5.171 1.00 91.31 88 THR A CA 1
ATOM 713 C C . THR A 1 88 ? 2.974 -4.830 5.806 1.00 91.31 88 THR A C 1
ATOM 715 O O . THR A 1 88 ? 2.517 -4.843 6.944 1.00 91.31 88 THR A O 1
ATOM 718 N N . PHE A 1 89 ? 3.028 -3.730 5.051 1.00 91.75 89 PHE A N 1
ATOM 719 C CA . PHE A 1 89 ? 2.563 -2.420 5.496 1.00 91.75 89 PHE A CA 1
ATOM 720 C C . PHE A 1 89 ? 1.094 -2.445 5.938 1.00 91.75 89 PHE A C 1
ATOM 722 O O . PHE A 1 89 ? 0.787 -2.074 7.069 1.00 91.75 89 PHE A O 1
ATOM 729 N N . THR A 1 90 ? 0.181 -2.937 5.093 1.00 90.75 90 THR A N 1
ATOM 730 C CA . THR A 1 90 ? -1.249 -2.983 5.440 1.00 90.75 90 THR A CA 1
ATOM 731 C C . THR A 1 90 ? -1.534 -3.897 6.622 1.00 90.75 90 THR A C 1
ATOM 733 O O . THR A 1 90 ? -2.396 -3.584 7.439 1.00 90.75 90 THR A O 1
ATOM 736 N N . TYR A 1 91 ? -0.814 -5.013 6.735 1.00 91.44 91 TYR A N 1
ATOM 737 C CA . TYR A 1 91 ? -0.980 -5.957 7.832 1.00 91.44 91 TYR A CA 1
ATOM 738 C C . TYR A 1 91 ? -0.503 -5.366 9.159 1.00 91.44 91 TYR A C 1
ATOM 740 O O . TYR A 1 91 ? -1.266 -5.377 10.118 1.00 91.44 91 TYR A O 1
ATOM 748 N N . GLN A 1 92 ? 0.708 -4.802 9.201 1.00 91.88 92 GLN A N 1
ATOM 749 C CA . GLN A 1 92 ? 1.277 -4.197 10.409 1.00 91.88 92 GLN A CA 1
ATOM 750 C C . GLN A 1 92 ? 0.378 -3.086 10.955 1.00 91.88 92 GLN A C 1
ATOM 752 O O . GLN A 1 92 ? -0.046 -3.157 12.103 1.00 91.88 92 GLN A O 1
ATOM 757 N N . HIS A 1 93 ? -0.022 -2.132 10.112 1.00 92.12 93 HIS A N 1
ATOM 758 C CA . HIS A 1 93 ? -0.880 -1.031 10.559 1.00 92.12 93 HIS A CA 1
ATOM 759 C C . HIS A 1 93 ? -2.289 -1.484 10.953 1.00 92.12 93 HIS A C 1
ATOM 761 O O . HIS A 1 93 ? -2.890 -0.900 11.851 1.00 92.12 93 HIS A O 1
ATOM 767 N N . SER A 1 94 ? -2.814 -2.550 10.340 1.00 89.56 94 SER A N 1
ATOM 768 C CA . SER A 1 94 ? -4.080 -3.151 10.788 1.00 89.56 94 SER A CA 1
ATOM 769 C C . SER A 1 94 ? -3.927 -3.835 12.150 1.00 89.56 94 SER A C 1
ATOM 771 O O . SER A 1 94 ? -4.808 -3.715 12.998 1.00 89.56 94 SER A O 1
ATOM 773 N N . GLN A 1 95 ? -2.804 -4.515 12.402 1.00 90.00 95 GLN A N 1
ATOM 774 C CA . GLN A 1 95 ? -2.516 -5.086 13.719 1.00 90.00 95 GLN A CA 1
ATOM 775 C C . GLN A 1 95 ? -2.385 -4.001 14.793 1.00 90.00 95 GLN A C 1
ATOM 777 O O . GLN A 1 95 ? -2.969 -4.145 15.865 1.00 90.00 95 GLN A O 1
ATOM 782 N N . ASP A 1 96 ? -1.691 -2.903 14.504 1.00 89.94 96 ASP A N 1
ATOM 783 C CA . ASP A 1 96 ? -1.547 -1.787 15.445 1.00 89.94 96 ASP A CA 1
ATOM 784 C C . ASP A 1 96 ? -2.901 -1.135 15.754 1.00 89.94 96 ASP A C 1
ATOM 786 O O . ASP A 1 96 ? -3.211 -0.834 16.908 1.00 89.94 96 ASP A O 1
ATOM 790 N N . ALA A 1 97 ? -3.753 -0.982 14.739 1.00 88.38 97 ALA A N 1
ATOM 791 C CA . ALA A 1 97 ? -5.118 -0.492 14.895 1.00 88.38 97 ALA A CA 1
ATOM 792 C C . ALA A 1 97 ? -5.968 -1.409 15.788 1.00 88.38 97 ALA A C 1
ATOM 794 O O . ALA A 1 97 ? -6.700 -0.924 16.650 1.00 88.38 97 ALA A O 1
ATOM 795 N N . LEU A 1 98 ? -5.837 -2.731 15.637 1.00 88.12 98 LEU A N 1
ATOM 796 C CA . LEU A 1 98 ? -6.504 -3.704 16.505 1.00 88.12 98 LEU A CA 1
ATOM 797 C C . LEU A 1 98 ? -6.019 -3.586 17.951 1.00 88.12 98 LEU A C 1
ATOM 799 O O . LEU A 1 98 ? -6.830 -3.520 18.872 1.00 88.12 98 LEU A O 1
ATOM 803 N N . MET A 1 99 ? -4.702 -3.504 18.155 1.00 89.12 99 MET A N 1
ATOM 804 C CA . MET A 1 99 ? -4.104 -3.344 19.485 1.00 89.12 99 MET A CA 1
ATOM 805 C C . MET A 1 99 ? -4.552 -2.044 20.166 1.00 89.12 99 MET A C 1
ATOM 807 O O . MET A 1 99 ? -4.721 -2.012 21.385 1.00 89.12 99 MET A O 1
ATOM 811 N N . ARG A 1 100 ? -4.799 -0.989 19.382 1.00 87.94 100 ARG A N 1
ATOM 812 C CA . ARG A 1 100 ? -5.336 0.302 19.843 1.00 87.94 100 ARG A CA 1
ATOM 813 C C . ARG A 1 100 ? -6.867 0.354 19.902 1.00 87.94 100 ARG A C 1
ATOM 815 O O . ARG A 1 100 ? -7.417 1.391 20.259 1.00 87.94 100 ARG A O 1
ATOM 822 N N . SER A 1 101 ? -7.554 -0.758 19.622 1.00 86.44 101 SER A N 1
ATOM 823 C CA . SER A 1 101 ? -9.024 -0.856 19.585 1.00 86.44 101 SER A CA 1
ATOM 824 C C . SER A 1 101 ? -9.691 0.112 18.595 1.00 86.44 101 SER A C 1
ATOM 826 O O . SER A 1 101 ? -10.842 0.500 18.778 1.00 86.44 101 SER A O 1
ATOM 828 N N . GLU A 1 102 ? -8.975 0.506 17.540 1.00 84.56 102 GLU A N 1
ATOM 829 C CA . GLU A 1 102 ? -9.510 1.317 16.441 1.00 84.56 102 GLU A CA 1
ATOM 830 C C . GLU A 1 102 ? -10.414 0.490 15.516 1.00 84.56 102 GLU A C 1
ATOM 832 O O . GLU A 1 102 ? -11.327 1.027 14.891 1.00 84.56 102 GLU A O 1
ATOM 837 N N . ILE A 1 103 ? -10.157 -0.818 15.433 1.00 82.75 103 ILE A N 1
ATOM 838 C CA . ILE A 1 103 ? -10.893 -1.780 14.608 1.00 82.75 103 ILE A CA 1
ATOM 839 C C . ILE A 1 103 ? -11.232 -3.021 15.442 1.00 82.75 103 ILE A C 1
ATOM 841 O O . ILE A 1 103 ? -10.505 -3.359 16.377 1.00 82.75 103 ILE A O 1
ATOM 845 N N . ALA A 1 104 ? -12.332 -3.703 15.114 1.00 77.38 104 ALA A N 1
ATOM 846 C CA . ALA A 1 104 ? -12.830 -4.827 15.912 1.00 77.38 104 ALA A CA 1
ATOM 847 C C . ALA A 1 104 ? -12.079 -6.149 15.665 1.00 77.38 104 ALA A C 1
ATOM 849 O O . ALA A 1 104 ? -11.957 -6.964 16.580 1.00 77.38 104 ALA A O 1
ATOM 850 N N . ASN A 1 105 ? -11.585 -6.373 14.442 1.00 74.50 105 ASN A N 1
ATOM 851 C CA . ASN A 1 105 ? -10.868 -7.591 14.067 1.00 74.50 105 ASN A CA 1
ATOM 852 C C . ASN A 1 105 ? -9.900 -7.344 12.892 1.00 74.50 105 ASN A C 1
ATOM 854 O O . ASN A 1 105 ? -10.106 -6.446 12.077 1.00 74.50 105 ASN A O 1
ATOM 858 N N . VAL A 1 106 ? -8.864 -8.179 12.792 1.00 71.56 106 VAL A N 1
ATOM 859 C CA . VAL A 1 106 ? -7.913 -8.249 11.671 1.00 71.56 106 VAL A CA 1
ATOM 860 C C . VAL A 1 106 ? -8.098 -9.604 11.004 1.00 71.56 106 VAL A C 1
ATOM 862 O O . VAL A 1 106 ? -7.278 -10.512 11.140 1.00 71.56 106 VAL A O 1
ATOM 865 N N . ASP A 1 107 ? -9.207 -9.765 10.289 1.00 75.81 107 ASP A N 1
ATOM 866 C CA . ASP A 1 107 ? -9.348 -10.921 9.413 1.00 75.81 107 ASP A CA 1
ATOM 867 C C . ASP A 1 107 ? -8.466 -10.728 8.170 1.00 75.81 107 ASP A C 1
ATOM 869 O O . ASP A 1 107 ? -8.291 -9.618 7.657 1.00 75.81 107 ASP A O 1
ATOM 873 N N . ALA A 1 108 ? -7.918 -11.827 7.646 1.00 69.88 108 ALA A N 1
ATOM 874 C CA . ALA A 1 108 ? -7.042 -11.787 6.472 1.00 69.88 108 ALA A CA 1
ATOM 875 C C . ALA A 1 108 ? -7.729 -11.163 5.240 1.00 69.88 108 ALA A C 1
ATOM 877 O O . ALA A 1 108 ? -7.069 -10.543 4.409 1.00 69.88 108 ALA A O 1
ATOM 878 N N . LEU A 1 109 ? -9.055 -11.307 5.131 1.00 70.75 109 LEU A N 1
ATOM 879 C CA . LEU A 1 109 ? -9.842 -10.803 4.008 1.00 70.75 109 LEU A CA 1
ATOM 880 C C . LEU A 1 109 ? -9.936 -9.255 4.001 1.00 70.75 109 LEU A C 1
ATOM 882 O O . LEU A 1 109 ? -9.585 -8.674 2.974 1.00 70.75 109 LEU A O 1
ATOM 886 N N . PRO A 1 110 ? -10.322 -8.565 5.097 1.00 75.44 110 PRO A N 1
ATOM 887 C CA . PRO A 1 110 ? -10.234 -7.105 5.208 1.00 75.44 110 PRO A CA 1
ATOM 888 C C . PRO A 1 110 ? -8.843 -6.515 4.942 1.00 75.44 110 PRO A C 1
ATOM 890 O O . PRO A 1 110 ? -8.733 -5.518 4.229 1.00 75.44 110 PRO A O 1
ATOM 893 N N . VAL A 1 111 ? -7.775 -7.129 5.465 1.00 81.19 111 VAL A N 1
ATOM 894 C CA . VAL A 1 111 ? -6.401 -6.624 5.265 1.00 81.19 111 VAL A CA 1
ATOM 895 C C . VAL A 1 111 ? -5.982 -6.730 3.804 1.00 81.19 111 VAL A C 1
ATOM 897 O O . VAL A 1 111 ? -5.436 -5.786 3.231 1.00 81.19 111 VAL A O 1
ATOM 900 N N . GLU A 1 112 ? -6.256 -7.871 3.176 1.00 81.81 112 GLU A N 1
ATOM 901 C CA . GLU A 1 112 ? -5.939 -8.064 1.766 1.00 81.81 112 GLU A CA 1
ATOM 902 C C . GLU A 1 112 ? -6.795 -7.137 0.888 1.00 81.81 112 GLU A C 1
ATOM 904 O O . GLU A 1 112 ? -6.286 -6.551 -0.067 1.00 81.81 112 GLU A O 1
ATOM 909 N N . ALA A 1 113 ? -8.067 -6.920 1.242 1.00 83.69 113 ALA A N 1
ATOM 910 C CA . ALA A 1 113 ? -8.922 -5.944 0.573 1.00 83.69 113 ALA A CA 1
ATOM 911 C C . ALA A 1 113 ? -8.344 -4.521 0.666 1.00 83.69 113 ALA A C 1
ATOM 913 O O . ALA A 1 113 ? -8.303 -3.823 -0.346 1.00 83.69 113 ALA A O 1
ATOM 914 N N . LEU A 1 114 ? -7.826 -4.109 1.829 1.00 84.25 114 LEU A N 1
ATOM 915 C CA . LEU A 1 114 ? -7.138 -2.825 1.990 1.00 84.25 114 LEU A CA 1
ATOM 916 C C . LEU A 1 114 ? -5.901 -2.727 1.083 1.00 84.25 114 LEU A C 1
ATOM 918 O O . LEU A 1 114 ? -5.720 -1.718 0.400 1.00 84.25 114 LEU A O 1
ATOM 922 N N . CYS A 1 115 ? -5.087 -3.784 1.013 1.00 87.25 115 CYS A N 1
ATOM 923 C CA . CYS A 1 115 ? -3.936 -3.855 0.109 1.00 87.25 115 CYS A CA 1
ATOM 924 C C . CYS A 1 115 ? -4.352 -3.663 -1.361 1.00 87.25 115 CYS A C 1
ATOM 926 O O . CYS A 1 115 ? -3.777 -2.838 -2.076 1.00 87.25 115 CYS A O 1
ATOM 928 N N . PHE A 1 116 ? -5.406 -4.355 -1.804 1.00 83.31 116 PHE A N 1
ATOM 929 C CA . PHE A 1 116 ? -5.950 -4.196 -3.154 1.00 83.31 116 PHE A CA 1
ATOM 930 C C . PHE A 1 116 ? -6.477 -2.785 -3.418 1.00 83.31 116 PHE A C 1
ATOM 932 O O . PHE A 1 116 ? -6.220 -2.226 -4.486 1.00 83.31 116 PHE A O 1
ATOM 939 N N . VAL A 1 117 ? -7.179 -2.187 -2.456 1.00 83.94 117 VAL A N 1
ATOM 940 C CA . VAL A 1 117 ? -7.691 -0.819 -2.579 1.00 83.94 117 VAL A CA 1
ATOM 941 C C . VAL A 1 117 ? -6.546 0.183 -2.761 1.00 83.94 117 VAL A C 1
ATOM 943 O O . VAL A 1 117 ? -6.648 1.057 -3.623 1.00 83.94 117 VAL A O 1
ATOM 946 N N . LEU A 1 118 ? -5.430 0.033 -2.040 1.00 85.00 118 LEU A N 1
ATOM 947 C CA . LEU A 1 118 ? -4.240 0.875 -2.227 1.00 85.00 118 LEU A CA 1
ATOM 948 C C . LEU A 1 118 ? -3.591 0.687 -3.605 1.00 85.00 118 LEU A C 1
ATOM 950 O O . LEU A 1 118 ? -3.197 1.674 -4.229 1.00 85.00 118 LEU A O 1
ATOM 954 N N . CYS A 1 119 ? -3.530 -0.546 -4.118 1.00 81.81 119 CYS A N 1
ATOM 955 C CA . CYS A 1 119 ? -3.048 -0.822 -5.476 1.00 81.81 119 CYS A CA 1
ATOM 956 C C . CYS A 1 119 ? -3.904 -0.115 -6.538 1.00 81.81 119 CYS A C 1
ATOM 958 O O . CYS A 1 119 ? -3.377 0.582 -7.407 1.00 81.81 119 CYS A O 1
ATOM 960 N N . VAL A 1 120 ? -5.230 -0.271 -6.463 1.00 79.06 120 VAL A N 1
ATOM 961 C CA . VAL A 1 120 ? -6.176 0.331 -7.419 1.00 79.06 120 VAL A CA 1
ATOM 962 C C . VAL A 1 120 ? -6.168 1.856 -7.316 1.00 79.06 120 VAL A C 1
ATOM 964 O O . VAL A 1 120 ? -6.200 2.540 -8.336 1.00 79.06 120 VAL A O 1
ATOM 967 N N . THR A 1 121 ? -6.069 2.394 -6.100 1.00 80.38 121 THR A N 1
ATOM 968 C CA . THR A 1 121 ? -5.962 3.839 -5.856 1.00 80.38 121 THR A CA 1
ATOM 969 C C . THR A 1 121 ? -4.699 4.404 -6.495 1.00 80.38 121 THR A C 1
ATOM 971 O O . THR A 1 121 ? -4.774 5.377 -7.243 1.00 80.38 121 THR A O 1
ATOM 974 N N . SER A 1 122 ? -3.558 3.739 -6.287 1.00 78.00 122 SER A N 1
ATOM 975 C CA . SER A 1 122 ? -2.292 4.120 -6.916 1.00 78.00 122 SER A CA 1
ATOM 976 C C . SER A 1 122 ? -2.387 4.120 -8.438 1.00 78.00 122 SER A C 1
ATOM 978 O O . SER A 1 122 ? -1.961 5.075 -9.083 1.00 78.00 122 SER A O 1
ATOM 980 N N . PHE A 1 123 ? -3.012 3.093 -9.020 1.00 75.94 123 PHE A N 1
ATOM 981 C CA . PHE A 1 123 ? -3.241 3.028 -10.462 1.00 75.94 123 PHE A CA 1
ATOM 982 C C . PHE A 1 123 ? -4.102 4.179 -10.980 1.00 75.94 123 PHE A C 1
ATOM 984 O O . PHE A 1 123 ? -3.773 4.788 -12.001 1.00 75.94 123 PHE A O 1
ATOM 991 N N . TYR A 1 124 ? -5.211 4.462 -10.300 1.00 77.25 124 TYR A N 1
ATOM 992 C CA . TYR A 1 124 ? -6.124 5.511 -10.721 1.00 77.25 124 TYR A CA 1
ATOM 993 C C . TYR A 1 124 ? -5.429 6.878 -10.673 1.00 77.25 124 TYR A C 1
ATOM 995 O O . TYR A 1 124 ? -5.463 7.599 -11.664 1.00 77.25 124 TYR A O 1
ATOM 1003 N N . ILE A 1 125 ? -4.686 7.177 -9.600 1.00 75.69 125 ILE A N 1
ATOM 1004 C CA . ILE A 1 125 ? -3.869 8.398 -9.484 1.00 75.69 125 ILE A CA 1
ATOM 1005 C C . ILE A 1 125 ? -2.831 8.493 -10.616 1.00 75.69 125 ILE A C 1
ATOM 1007 O O . ILE A 1 125 ? -2.683 9.552 -11.220 1.00 75.69 125 ILE A O 1
ATOM 1011 N N . ALA A 1 126 ? -2.161 7.390 -10.970 1.00 73.19 126 ALA A N 1
ATOM 1012 C CA . ALA A 1 126 ? -1.209 7.353 -12.089 1.00 73.19 126 ALA A CA 1
ATOM 1013 C C . ALA A 1 126 ? -1.854 7.570 -13.469 1.00 73.19 126 ALA A C 1
ATOM 1015 O O . ALA A 1 126 ? -1.195 8.041 -14.400 1.00 73.19 126 ALA A O 1
ATOM 1016 N N . SER A 1 127 ? -3.111 7.149 -13.625 1.00 73.12 127 SER A N 1
ATOM 1017 C CA . SER A 1 127 ? -3.839 7.165 -14.900 1.00 73.12 127 SER A CA 1
ATOM 1018 C C . SER A 1 127 ? -4.579 8.476 -15.147 1.00 73.12 127 SER A C 1
ATOM 1020 O O . SER A 1 127 ? -4.970 8.757 -16.280 1.00 73.12 127 SER A O 1
ATOM 1022 N N . LEU A 1 128 ? -4.778 9.276 -14.101 1.00 71.38 128 LEU A N 1
ATOM 1023 C CA . LEU A 1 128 ? -5.361 10.601 -14.211 1.00 71.38 128 LEU A CA 1
ATOM 1024 C C . LEU A 1 128 ? -4.365 11.550 -14.872 1.00 71.38 128 LEU A C 1
ATOM 1026 O O . LEU A 1 128 ? -3.326 11.889 -14.308 1.00 71.38 128 LEU A O 1
ATOM 1030 N N . ASP A 1 129 ? -4.712 12.012 -16.073 1.00 63.50 129 ASP A N 1
ATOM 1031 C CA . ASP A 1 129 ? -3.901 13.011 -16.766 1.00 63.50 129 ASP A CA 1
ATOM 1032 C C . ASP A 1 129 ? -4.138 14.436 -16.228 1.00 63.50 129 ASP A C 1
ATOM 1034 O O . ASP A 1 129 ? -3.318 15.332 -16.437 1.00 63.50 129 ASP A O 1
ATOM 1038 N N . ASP A 1 130 ? -5.198 14.626 -15.440 1.00 64.56 130 ASP A N 1
ATOM 1039 C CA . ASP A 1 130 ? -5.623 15.904 -14.870 1.00 64.56 130 ASP A CA 1
ATOM 1040 C C . ASP A 1 130 ? -5.220 16.037 -13.383 1.00 64.56 130 ASP A C 1
ATOM 1042 O O . ASP A 1 130 ? -5.728 15.287 -12.546 1.00 64.56 130 ASP A O 1
ATOM 1046 N N . PRO A 1 131 ? -4.346 16.997 -13.018 1.00 56.97 131 PRO A N 1
ATOM 1047 C CA . PRO A 1 131 ? -4.013 17.315 -11.625 1.00 56.97 131 PRO A CA 1
ATOM 1048 C C . PRO A 1 131 ? -5.202 17.817 -10.786 1.00 56.97 131 PRO A C 1
ATOM 1050 O O . PRO A 1 131 ? -5.089 17.896 -9.568 1.00 56.97 131 PRO A O 1
ATOM 1053 N N . GLN A 1 132 ? -6.312 18.208 -11.422 1.00 52.62 132 GLN A N 1
ATOM 1054 C CA . GLN A 1 132 ? -7.543 18.687 -10.780 1.00 52.62 132 GLN A CA 1
ATOM 1055 C C . GLN A 1 132 ? -8.593 17.582 -10.599 1.00 52.62 132 GLN A C 1
ATOM 1057 O O . GLN A 1 132 ? -9.687 17.849 -10.092 1.00 52.62 132 GLN A O 1
ATOM 1062 N N . ALA A 1 133 ? -8.295 16.349 -11.021 1.00 56.78 133 ALA A N 1
ATOM 1063 C CA . ALA A 1 133 ? -9.195 15.226 -10.830 1.00 56.78 133 ALA A CA 1
ATOM 1064 C C . ALA A 1 133 ? -9.526 15.060 -9.332 1.00 56.78 133 ALA A C 1
ATOM 1066 O O . ALA A 1 133 ? -8.638 15.173 -8.486 1.00 56.78 133 ALA A O 1
ATOM 1067 N N . PRO A 1 134 ? -10.806 14.839 -8.980 1.00 54.56 134 PRO A N 1
ATOM 1068 C CA . PRO A 1 134 ? -11.270 14.910 -7.600 1.00 54.56 134 PRO A CA 1
ATOM 1069 C C . PRO A 1 134 ? -10.479 13.967 -6.688 1.00 54.56 134 PRO A C 1
ATOM 1071 O O . PRO A 1 134 ? -10.295 12.799 -7.024 1.00 54.56 134 PRO A O 1
ATOM 1074 N N . GLY A 1 135 ? -10.054 14.496 -5.532 1.00 65.81 135 GLY A N 1
ATOM 1075 C CA . GLY A 1 135 ? -9.157 13.844 -4.573 1.00 65.81 135 GL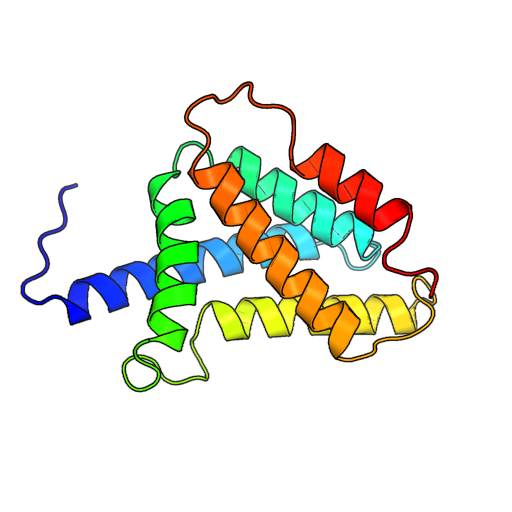Y A CA 1
ATOM 1076 C C . GLY A 1 135 ? -9.605 12.433 -4.213 1.00 65.81 135 GLY A C 1
ATOM 1077 O O . GLY A 1 135 ? -10.544 12.229 -3.435 1.00 65.81 135 GLY A O 1
ATOM 1078 N N . VAL A 1 136 ? -8.911 11.452 -4.777 1.00 70.56 136 VAL A N 1
ATOM 1079 C CA . VAL A 1 136 ? -9.158 10.026 -4.560 1.00 70.56 136 VAL A CA 1
ATOM 1080 C C . VAL A 1 136 ? -8.864 9.695 -3.104 1.00 70.56 136 VAL A C 1
ATOM 1082 O O . VAL A 1 136 ? -9.612 8.939 -2.484 1.00 70.56 136 VAL A O 1
ATOM 1085 N N . GLY A 1 137 ? -7.868 10.365 -2.517 1.00 70.00 137 GLY A N 1
ATOM 1086 C CA . GLY A 1 137 ? -7.607 10.345 -1.083 1.00 70.00 137 GLY A CA 1
ATOM 1087 C C . GLY A 1 137 ? -8.812 10.771 -0.243 1.00 70.00 137 GLY A C 1
ATOM 1088 O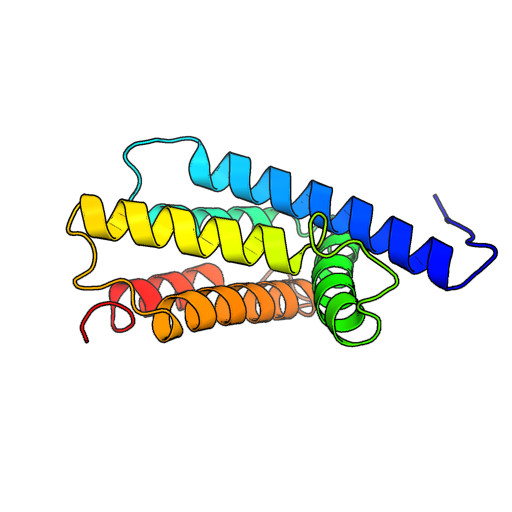 O . GLY A 1 137 ? -9.102 10.138 0.770 1.00 70.00 137 GLY A O 1
ATOM 1089 N N . ALA A 1 138 ? -9.588 11.770 -0.677 1.00 72.69 138 ALA A N 1
ATOM 1090 C CA . ALA A 1 138 ? -10.780 12.210 0.051 1.00 72.69 138 ALA A CA 1
ATOM 1091 C C . ALA A 1 138 ? -11.928 11.187 -0.028 1.00 72.69 138 ALA A C 1
ATOM 1093 O O . ALA A 1 138 ? -12.645 10.983 0.954 1.00 72.69 138 ALA A O 1
ATOM 1094 N N . ALA A 1 139 ? -12.103 10.524 -1.176 1.00 75.81 139 ALA A N 1
ATOM 1095 C CA . ALA A 1 139 ? -13.075 9.440 -1.323 1.00 75.81 139 ALA A CA 1
ATOM 1096 C C . ALA A 1 139 ? -12.675 8.208 -0.494 1.00 75.81 139 ALA A C 1
ATOM 1098 O O . ALA A 1 139 ? -13.514 7.639 0.208 1.00 75.81 139 ALA A O 1
ATOM 1099 N N . LEU A 1 140 ? -11.390 7.841 -0.512 1.00 75.00 140 LEU A N 1
ATOM 1100 C CA . LEU A 1 140 ? -10.864 6.725 0.268 1.00 75.00 140 LEU A CA 1
ATOM 1101 C C . LEU A 1 140 ? -10.959 6.987 1.776 1.00 75.00 140 LEU A C 1
ATOM 1103 O O . LEU A 1 140 ? -11.385 6.110 2.522 1.00 75.00 140 LEU A O 1
ATOM 1107 N N . SER A 1 141 ? -10.640 8.203 2.226 1.00 72.44 141 SER A N 1
ATOM 1108 C CA . SER A 1 141 ? -10.757 8.577 3.640 1.00 72.44 141 SER A CA 1
ATOM 1109 C C . SER A 1 141 ? -12.204 8.454 4.140 1.00 72.44 141 SER A C 1
ATOM 1111 O O . SER A 1 141 ? -12.443 7.937 5.230 1.00 72.44 141 SER A O 1
ATOM 1113 N N . LYS A 1 142 ? -13.194 8.821 3.310 1.00 75.31 142 LYS A N 1
ATOM 1114 C CA . LYS A 1 142 ? -14.620 8.605 3.621 1.00 75.31 142 LYS A CA 1
ATOM 1115 C C . LYS A 1 142 ? -14.995 7.123 3.694 1.00 75.31 142 LYS A C 1
ATOM 1117 O O . LYS A 1 142 ? -15.763 6.741 4.571 1.00 75.31 142 LYS A O 1
ATOM 1122 N N . LEU A 1 143 ? -14.472 6.296 2.788 1.00 73.00 143 LEU A N 1
ATOM 1123 C CA . LEU A 1 143 ? -14.722 4.851 2.771 1.00 73.00 143 LEU A CA 1
ATOM 1124 C C . LEU A 1 143 ? -14.168 4.172 4.038 1.00 73.00 143 LEU A C 1
ATOM 1126 O O . LEU A 1 143 ? -14.865 3.380 4.678 1.00 73.00 143 LEU A O 1
ATOM 1130 N N . LEU A 1 144 ? -12.951 4.553 4.439 1.00 71.69 144 LEU A N 1
ATOM 1131 C CA . LEU A 1 144 ? -12.294 4.076 5.657 1.00 71.69 144 LEU A CA 1
ATOM 1132 C C . LEU A 1 144 ? -13.018 4.525 6.927 1.00 71.69 144 LEU A C 1
ATOM 1134 O O . LEU A 1 144 ? -13.168 3.723 7.840 1.00 71.69 144 LEU A O 1
ATOM 1138 N N . GLY A 1 145 ? -13.514 5.764 6.970 1.00 67.19 145 GLY A N 1
ATOM 1139 C CA . GLY A 1 145 ? -14.274 6.268 8.116 1.00 67.19 145 GLY A CA 1
ATOM 1140 C C . GLY A 1 145 ? -15.694 5.700 8.241 1.00 67.19 145 GLY A C 1
ATOM 1141 O O . GLY A 1 145 ? -16.329 5.895 9.272 1.00 67.19 145 GLY A O 1
ATOM 1142 N N . GLY A 1 146 ? -16.220 5.040 7.200 1.00 61.72 146 GLY A N 1
ATOM 1143 C CA . GLY A 1 146 ? -17.644 4.709 7.116 1.00 61.72 146 GLY A CA 1
ATOM 1144 C C . GLY A 1 146 ? -18.024 3.234 7.246 1.00 61.72 146 GLY A C 1
ATOM 1145 O O . GLY A 1 146 ? -19.127 2.964 7.709 1.00 61.72 146 GLY A O 1
ATOM 1146 N N . THR A 1 147 ? -17.202 2.280 6.785 1.00 54.97 147 THR A N 1
ATOM 1147 C CA . THR A 1 147 ? -17.732 0.915 6.524 1.00 54.97 147 THR A CA 1
ATOM 1148 C C . THR A 1 147 ? -16.743 -0.252 6.564 1.00 54.97 147 THR A C 1
ATOM 1150 O O . THR A 1 147 ? -17.180 -1.380 6.768 1.00 54.97 147 THR A O 1
ATOM 1153 N N . LEU A 1 148 ? -15.436 -0.039 6.379 1.00 56.47 148 LEU A N 1
ATOM 1154 C CA . L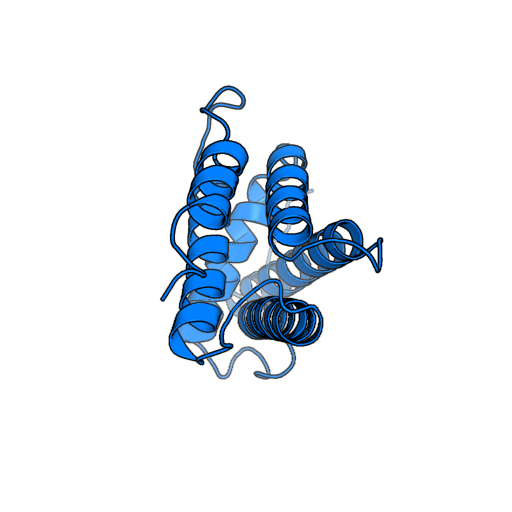EU A 1 148 ? -14.476 -1.156 6.290 1.00 56.47 148 LEU A CA 1
ATOM 1155 C C . LEU A 1 148 ? -14.206 -1.861 7.629 1.00 56.47 148 LEU A C 1
ATOM 1157 O O . LEU A 1 148 ? -13.790 -3.014 7.630 1.00 56.47 148 LEU A O 1
ATOM 1161 N N . TRP A 1 149 ? -14.451 -1.180 8.749 1.00 56.19 149 TRP A N 1
ATOM 1162 C CA . TRP A 1 149 ? -14.037 -1.626 10.086 1.00 56.19 149 TRP A CA 1
ATOM 1163 C C . TRP A 1 149 ? -15.200 -1.979 11.018 1.00 56.19 149 TRP A C 1
ATOM 1165 O O . TRP A 1 149 ? -14.970 -2.362 12.161 1.00 56.19 149 TRP A O 1
ATOM 1175 N N . SER A 1 150 ? -16.442 -1.821 10.549 1.00 53.75 150 SER A N 1
ATOM 1176 C CA . SER A 1 150 ? -17.657 -1.993 11.354 1.00 53.75 150 SER A CA 1
ATOM 1177 C C . SER A 1 150 ? -18.341 -3.354 11.171 1.00 53.75 150 SER A C 1
ATOM 1179 O O . SER A 1 150 ? -19.535 -3.454 11.457 1.00 53.75 150 SER A O 1
ATOM 1181 N N . MET A 1 151 ? -17.645 -4.359 10.630 1.00 43.31 151 MET A N 1
ATOM 1182 C CA . MET A 1 151 ? -18.159 -5.733 10.521 1.00 43.31 151 MET A CA 1
ATOM 1183 C C . MET A 1 151 ? -17.716 -6.590 11.698 1.00 43.31 151 MET A C 1
ATOM 1185 O O . MET A 1 151 ? -16.520 -6.519 12.053 1.00 43.31 151 MET A O 1
#

Secondary structure (DSSP, 8-state):
-----SSHHHHHHHHHHHHHHHHHHHHHHHHS-TT--HHHHHHHHHHHHHHTGGGHHHHHHHHHHHHHHHH-TTTS-GGG-HHHHHHHHHHHHHHHHHHTTSSS---HHHHHHHHHHHHHHHHHHHH---TTS--HHHHHHHHHHHTSS--

Foldseek 3Di:
DDDDDPDPLRVLVVLFVLLLVLQVVLLCQLPVDPPDALLSSLLSSLVVLLVVLVPLVSLQSNLVQVVVCVVCVPSDPPVRGSLVSLLVSLQVNVVSNVVVVVAVDDDVVLSVVVSVLVSVSSVVSSPDPDSVPPRPSVVVSCVVVPPSRPD

Radius of gyration: 15.89 Å; chains: 1; bounding box: 38×35×43 Å

Organism: NCBI:txid1552759